Protein AF-A0A739DFN8-F1 (afdb_monomer_lite)

Radius of gyration: 15.84 Å; chains: 1; bounding box: 32×19×42 Å

Organism: Salmonella montevideo (NCBI:txid115981)

Secondary structure (DSSP, 8-state):
----TTS-HHHHHHHH----TT----GGGGS--SS-----

Structure (mmCIF, N/CA/C/O backbone):
data_AF-A0A739DFN8-F1
#
_entry.id   AF-A0A739DFN8-F1
#
loop_
_atom_site.group_PDB
_atom_site.id
_atom_site.type_symbol
_atom_site.label_atom_id
_atom_site.label_alt_id
_atom_site.label_comp_id
_atom_site.label_asym_id
_atom_site.label_entity_id
_atom_site.label_seq_id
_atom_site.pdbx_PDB_ins_code
_atom_site.Cartn_x
_atom_site.Cartn_y
_atom_site.Cart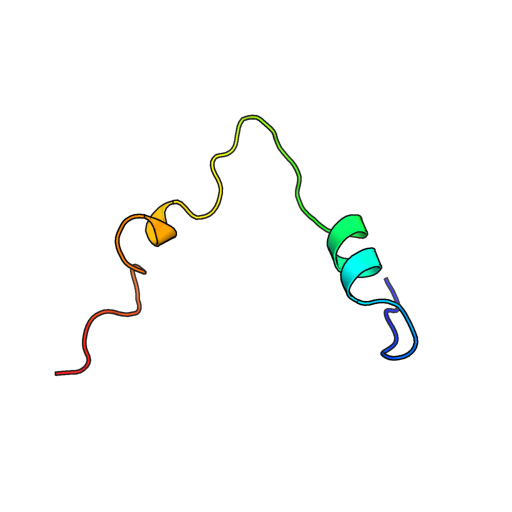n_z
_atom_site.occupancy
_atom_site.B_iso_or_equiv
_atom_site.auth_seq_id
_atom_site.auth_comp_id
_atom_site.auth_asym_id
_atom_site.auth_atom_id
_atom_site.pdbx_PDB_model_num
ATOM 1 N N . PHE A 1 1 ? 11.397 -5.099 -8.968 1.00 88.81 1 PHE A N 1
ATOM 2 C CA . PHE A 1 1 ? 11.300 -3.817 -9.694 1.00 88.81 1 PHE A CA 1
ATOM 3 C C . PHE A 1 1 ? 12.634 -3.075 -9.829 1.00 88.81 1 PHE A C 1
ATOM 5 O O . PHE A 1 1 ? 12.607 -1.951 -10.294 1.00 88.81 1 PHE A O 1
ATOM 12 N N . ASN A 1 2 ? 13.786 -3.697 -9.508 1.00 91.69 2 ASN A N 1
ATOM 13 C CA . ASN A 1 2 ? 15.114 -3.062 -9.589 1.00 91.69 2 ASN A CA 1
ATOM 14 C C . ASN A 1 2 ? 15.222 -1.737 -8.808 1.00 91.69 2 ASN A C 1
ATOM 16 O O . ASN A 1 2 ? 15.769 -0.766 -9.313 1.00 91.69 2 ASN A O 1
ATOM 20 N N . TYR A 1 3 ? 14.680 -1.721 -7.586 1.00 95.25 3 TYR A N 1
ATOM 21 C CA . TYR A 1 3 ? 14.756 -0.553 -6.715 1.00 95.25 3 TYR A CA 1
ATOM 22 C C . TYR A 1 3 ? 16.209 -0.267 -6.315 1.00 95.25 3 TYR A C 1
ATOM 24 O O . TYR A 1 3 ? 16.919 -1.175 -5.872 1.00 95.25 3 TYR A O 1
ATOM 32 N N . SER A 1 4 ? 16.625 0.992 -6.425 1.00 93.25 4 SER A N 1
ATOM 33 C CA . SER A 1 4 ? 17.916 1.490 -5.939 1.00 93.25 4 SER A CA 1
ATOM 34 C C . SER A 1 4 ? 17.725 2.499 -4.807 1.00 93.25 4 SER A C 1
ATOM 36 O O . SER A 1 4 ? 16.754 3.243 -4.785 1.00 93.25 4 SER A O 1
ATOM 38 N N . LEU A 1 5 ? 18.689 2.594 -3.885 1.00 91.31 5 LEU A N 1
ATOM 39 C CA . LEU A 1 5 ? 18.656 3.575 -2.786 1.00 91.31 5 LEU A CA 1
ATOM 40 C C . LEU A 1 5 ? 18.698 5.038 -3.261 1.00 91.31 5 LEU A C 1
ATOM 42 O O . LEU A 1 5 ? 18.389 5.936 -2.484 1.00 91.31 5 LEU A O 1
ATOM 46 N N . ASN A 1 6 ? 19.075 5.270 -4.521 1.00 92.38 6 ASN A N 1
ATOM 47 C CA . ASN A 1 6 ? 19.037 6.591 -5.151 1.00 92.38 6 ASN A CA 1
ATOM 48 C C . ASN A 1 6 ? 17.642 6.953 -5.697 1.00 92.38 6 ASN A C 1
ATOM 50 O O . ASN A 1 6 ? 17.442 8.068 -6.173 1.00 92.38 6 ASN A O 1
ATOM 54 N N . GLU A 1 7 ? 16.691 6.019 -5.663 1.00 93.19 7 GLU A N 1
ATOM 55 C CA . GLU A 1 7 ? 15.297 6.235 -6.044 1.00 93.19 7 GLU A CA 1
ATOM 56 C C . GLU A 1 7 ? 14.448 6.570 -4.811 1.00 93.19 7 GLU A C 1
ATOM 58 O O . GLU A 1 7 ? 14.812 6.286 -3.670 1.00 93.19 7 GLU A O 1
ATOM 63 N N . ASN A 1 8 ? 13.286 7.191 -5.022 1.00 96.12 8 ASN A N 1
ATOM 64 C CA . ASN A 1 8 ? 12.388 7.524 -3.921 1.00 96.12 8 ASN A CA 1
ATOM 65 C C . ASN A 1 8 ? 11.674 6.264 -3.406 1.00 96.12 8 ASN A C 1
ATOM 67 O O . ASN A 1 8 ? 10.800 5.713 -4.078 1.00 96.12 8 ASN A O 1
ATOM 71 N N . TYR A 1 9 ? 12.004 5.851 -2.182 1.00 96.69 9 TYR A N 1
ATOM 72 C CA . TYR A 1 9 ? 11.395 4.692 -1.531 1.00 96.69 9 TYR A CA 1
ATOM 73 C C . TYR A 1 9 ? 9.868 4.786 -1.413 1.00 96.69 9 TYR A C 1
ATOM 75 O O . TYR A 1 9 ? 9.176 3.797 -1.633 1.00 96.69 9 TYR A O 1
ATOM 83 N N . ASN A 1 10 ? 9.320 5.969 -1.120 1.00 97.25 10 ASN A N 1
ATOM 84 C CA . ASN A 1 10 ? 7.873 6.134 -0.974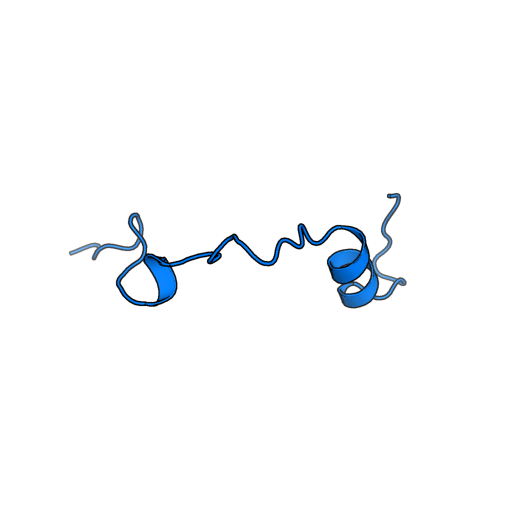 1.00 97.25 10 ASN A CA 1
ATOM 85 C C . ASN A 1 10 ? 7.151 5.938 -2.311 1.00 97.25 10 ASN A C 1
ATOM 87 O O . ASN A 1 10 ? 6.113 5.290 -2.345 1.00 97.25 10 ASN A O 1
ATOM 91 N N . SER A 1 11 ? 7.735 6.397 -3.423 1.00 96.50 11 SER A N 1
ATOM 92 C CA . SER A 1 11 ? 7.182 6.134 -4.759 1.00 96.50 11 SER A CA 1
ATOM 93 C C . SER A 1 11 ? 7.195 4.645 -5.104 1.00 96.50 11 SER A C 1
ATOM 95 O O . SER A 1 11 ? 6.288 4.154 -5.773 1.00 96.50 11 SER A O 1
ATOM 97 N N . PHE A 1 12 ? 8.202 3.910 -4.627 1.00 97.38 12 PHE A N 1
ATOM 98 C CA . PHE A 1 12 ? 8.235 2.459 -4.762 1.00 97.38 12 PHE A CA 1
ATOM 99 C C . PHE A 1 12 ? 7.164 1.773 -3.898 1.00 97.38 12 PHE A C 1
ATOM 101 O O . PHE A 1 12 ? 6.491 0.862 -4.380 1.00 97.38 12 PHE A O 1
ATOM 108 N N . CYS A 1 13 ? 6.960 2.237 -2.660 1.00 97.62 13 CYS A N 1
ATOM 109 C CA . CYS A 1 13 ? 5.870 1.775 -1.801 1.00 97.62 13 CYS A CA 1
ATOM 110 C C . CYS A 1 13 ? 4.511 1.990 -2.471 1.00 97.62 13 CYS A C 1
ATOM 112 O O . CYS A 1 13 ? 3.764 1.029 -2.597 1.00 97.62 13 CYS A O 1
ATOM 114 N N . ASP A 1 14 ? 4.224 3.191 -2.980 1.00 97.88 14 ASP A N 1
ATOM 115 C CA . ASP A 1 14 ? 2.960 3.501 -3.664 1.00 97.88 14 ASP A CA 1
ATOM 116 C C . ASP A 1 14 ? 2.721 2.618 -4.895 1.00 97.88 14 ASP A C 1
ATOM 118 O O . ASP A 1 14 ? 1.579 2.265 -5.199 1.00 97.88 14 ASP A O 1
ATOM 122 N N . PHE A 1 15 ? 3.801 2.282 -5.610 1.00 97.75 15 PHE A N 1
ATOM 123 C CA . PHE A 1 15 ? 3.775 1.429 -6.792 1.00 97.75 15 PHE A CA 1
ATOM 124 C C . PHE A 1 15 ? 3.402 -0.027 -6.460 1.00 97.75 15 PHE A C 1
ATOM 126 O O . PHE A 1 15 ? 2.710 -0.667 -7.251 1.00 97.75 15 PHE A O 1
ATOM 133 N N . ILE A 1 16 ? 3.849 -0.554 -5.313 1.00 97.12 16 ILE A N 1
ATOM 134 C CA . ILE A 1 16 ? 3.615 -1.955 -4.920 1.00 97.12 16 ILE A CA 1
ATOM 135 C C . ILE A 1 16 ? 2.550 -2.128 -3.830 1.00 97.12 16 ILE A C 1
ATOM 137 O O . ILE A 1 16 ? 2.209 -3.257 -3.474 1.00 97.12 16 ILE A O 1
ATOM 141 N N . GLU A 1 17 ? 2.025 -1.032 -3.285 1.00 98.00 17 GLU A N 1
ATOM 142 C CA . GLU A 1 17 ? 1.005 -1.047 -2.245 1.00 98.00 17 GLU A CA 1
ATOM 143 C C . GLU A 1 17 ? -0.244 -1.789 -2.731 1.00 98.00 17 GLU A C 1
ATOM 145 O O . GLU A 1 17 ? -0.864 -1.446 -3.741 1.00 98.00 17 GLU A O 1
ATOM 150 N N . PHE A 1 18 ? -0.649 -2.805 -1.972 1.00 98.19 18 PHE A N 1
ATOM 151 C CA . PHE A 1 18 ? -1.920 -3.472 -2.189 1.00 98.19 18 PHE A CA 1
ATOM 152 C C . PHE A 1 18 ? -3.053 -2.562 -1.700 1.00 98.19 18 PHE A C 1
ATOM 154 O O . PHE A 1 18 ? -3.218 -2.374 -0.498 1.00 98.19 18 PHE A O 1
ATOM 161 N N . LYS A 1 19 ? -3.836 -2.006 -2.630 1.00 97.56 19 LYS A N 1
ATOM 162 C CA . LYS A 1 19 ? -4.953 -1.090 -2.349 1.00 97.56 19 LYS A CA 1
ATOM 163 C C . LYS A 1 19 ? -6.285 -1.795 -2.563 1.00 97.56 19 LYS A C 1
ATOM 165 O O . LYS A 1 19 ? -6.498 -2.402 -3.611 1.00 97.56 19 LYS A O 1
ATOM 170 N N . HIS A 1 20 ? -7.182 -1.711 -1.582 1.00 97.69 20 HIS A N 1
ATOM 171 C CA . HIS A 1 20 ? -8.524 -2.274 -1.699 1.00 97.69 20 HIS A CA 1
ATOM 172 C C . HIS A 1 20 ? -9.503 -1.626 -0.712 1.00 97.69 20 HIS A C 1
ATOM 174 O O . HIS A 1 20 ? -9.322 -1.742 0.499 1.00 97.69 20 HIS A O 1
ATOM 180 N N . ASP A 1 21 ? -10.583 -1.028 -1.219 1.00 98.00 21 ASP A N 1
ATOM 181 C CA . ASP A 1 21 ? -11.533 -0.258 -0.397 1.00 98.00 21 ASP A CA 1
ATOM 182 C C . ASP A 1 21 ? -12.306 -1.125 0.607 1.00 98.00 21 ASP A C 1
ATOM 184 O O . ASP A 1 21 ? -12.638 -0.682 1.704 1.00 98.00 21 ASP A O 1
ATOM 188 N N . ASN A 1 22 ? -12.549 -2.396 0.271 1.00 98.12 22 ASN A N 1
ATOM 189 C CA . ASN A 1 22 ? -13.317 -3.307 1.131 1.00 98.12 22 ASN A CA 1
ATOM 190 C C . ASN A 1 22 ? -12.448 -4.134 2.096 1.00 98.12 22 ASN A C 1
ATOM 192 O O . ASN A 1 22 ? -12.912 -5.148 2.616 1.00 98.12 22 ASN A O 1
ATOM 196 N N . ILE A 1 23 ? -11.181 -3.760 2.307 1.00 97.81 23 ILE A N 1
ATOM 197 C CA . ILE A 1 23 ? -10.292 -4.443 3.256 1.00 97.81 23 ILE A CA 1
ATOM 198 C C . ILE A 1 23 ? -9.862 -3.458 4.341 1.00 97.81 23 ILE A C 1
ATOM 200 O O . ILE A 1 23 ? -9.117 -2.515 4.095 1.00 97.81 23 ILE A O 1
ATOM 204 N N . ILE A 1 24 ? -10.279 -3.728 5.580 1.00 97.62 24 ILE A N 1
ATOM 205 C CA . ILE A 1 24 ? -9.790 -2.998 6.752 1.00 97.62 24 ILE A CA 1
ATOM 206 C C . ILE A 1 24 ? -8.439 -3.598 7.147 1.00 97.62 24 ILE A C 1
ATOM 208 O O . ILE A 1 24 ? -8.362 -4.654 7.778 1.00 97.62 24 ILE A O 1
ATOM 212 N N . MET A 1 25 ? -7.359 -2.939 6.738 1.00 97.69 25 MET A N 1
ATOM 213 C CA . MET A 1 25 ? -6.001 -3.439 6.943 1.00 97.69 25 MET A CA 1
ATOM 214 C C . MET A 1 25 ? -5.548 -3.328 8.406 1.00 97.69 25 MET A C 1
ATOM 216 O O . MET A 1 25 ? -5.808 -2.336 9.088 1.00 97.69 25 MET A O 1
ATOM 220 N N . ASN A 1 26 ? -4.788 -4.332 8.858 1.00 95.44 26 ASN A N 1
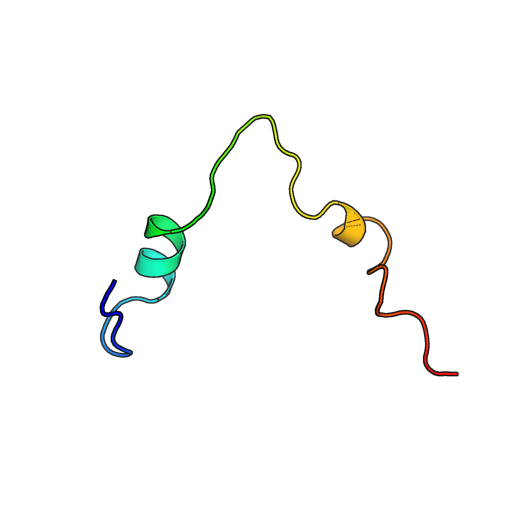ATOM 221 C CA . ASN A 1 26 ? -4.027 -4.318 10.113 1.00 95.44 26 ASN A CA 1
ATOM 222 C C . ASN A 1 26 ? -4.852 -3.973 11.374 1.00 95.44 26 ASN A C 1
ATOM 224 O O . ASN A 1 26 ? -4.466 -3.119 12.169 1.00 95.44 26 ASN A O 1
ATOM 228 N N . THR A 1 27 ? -5.990 -4.634 11.588 1.00 96.88 27 THR A N 1
ATOM 229 C CA . THR A 1 27 ? -6.894 -4.351 12.722 1.00 96.88 27 THR A CA 1
ATOM 230 C C . THR A 1 27 ? -6.302 -4.659 14.103 1.00 96.88 27 THR A C 1
ATOM 232 O O . THR A 1 27 ? -6.767 -4.110 15.103 1.00 96.88 27 THR A O 1
ATOM 235 N N . SER A 1 28 ? -5.231 -5.457 14.184 1.00 95.00 28 SER A N 1
ATOM 236 C CA . SER A 1 28 ? -4.483 -5.682 15.431 1.00 95.00 28 SER A CA 1
ATOM 237 C C . SER A 1 28 ? -3.915 -4.382 16.019 1.00 95.00 28 SER A C 1
ATOM 239 O O . SER A 1 28 ? -3.746 -4.286 17.233 1.00 95.00 28 SER A O 1
ATOM 241 N N . ARG A 1 29 ? -3.724 -3.337 15.194 1.00 94.06 29 ARG A N 1
ATOM 242 C CA . ARG A 1 29 ? -3.319 -1.989 15.630 1.00 94.06 29 ARG A CA 1
ATOM 243 C C . ARG A 1 29 ? -4.282 -1.333 16.622 1.00 94.06 29 ARG A C 1
ATOM 245 O O . ARG A 1 29 ? -3.874 -0.434 17.345 1.00 94.06 29 ARG A O 1
ATOM 252 N N . PHE A 1 30 ? -5.554 -1.733 16.615 1.00 95.12 30 PHE A N 1
ATOM 253 C CA . PHE A 1 30 ? -6.581 -1.196 17.512 1.00 95.12 30 PHE A CA 1
ATOM 254 C C . PHE A 1 30 ? -6.702 -2.000 18.812 1.00 95.12 30 PHE A C 1
ATOM 256 O O . PHE A 1 30 ? -7.454 -1.614 19.701 1.00 95.12 30 PHE A O 1
ATOM 263 N N . THR A 1 31 ? -5.996 -3.129 18.916 1.00 91.81 31 THR A N 1
ATOM 264 C CA . THR A 1 31 ? -6.001 -3.994 20.098 1.00 91.81 31 THR A CA 1
ATOM 265 C C . THR A 1 31 ? -4.566 -4.247 20.551 1.00 91.81 31 THR A C 1
ATOM 267 O O . THR A 1 31 ? -3.953 -3.392 21.181 1.00 91.81 31 THR A O 1
ATOM 270 N N . GLN A 1 32 ? -4.005 -5.403 20.221 1.00 92.12 32 GLN A N 1
ATOM 271 C CA . GLN A 1 32 ? -2.623 -5.754 20.486 1.00 92.12 32 GLN A CA 1
ATOM 272 C C . GLN A 1 32 ? -2.117 -6.640 19.351 1.00 92.12 32 GLN A C 1
ATOM 274 O O . GLN A 1 32 ? -2.867 -7.445 18.792 1.00 92.12 32 GLN A O 1
ATOM 279 N N . SER A 1 33 ? -0.824 -6.537 19.042 1.00 92.88 33 SER A N 1
ATOM 280 C CA . SER A 1 33 ? -0.161 -7.538 18.207 1.00 92.88 33 SER A CA 1
ATOM 281 C C . SER A 1 33 ? -0.348 -8.926 18.818 1.00 92.88 33 SER A C 1
ATOM 283 O O . SER A 1 33 ? -0.117 -9.130 20.010 1.00 92.88 33 SER A O 1
ATOM 285 N N . SER A 1 34 ? -0.716 -9.900 17.990 1.00 92.50 34 SER A N 1
ATOM 286 C CA . SER A 1 34 ? -0.922 -11.283 18.426 1.00 92.50 34 SER A CA 1
ATOM 287 C C . SER A 1 34 ? 0.365 -11.964 18.913 1.00 92.50 34 SER A C 1
ATOM 289 O O . SER A 1 34 ? 0.286 -13.020 19.531 1.00 92.50 34 SER A O 1
ATOM 291 N N . TRP A 1 35 ? 1.53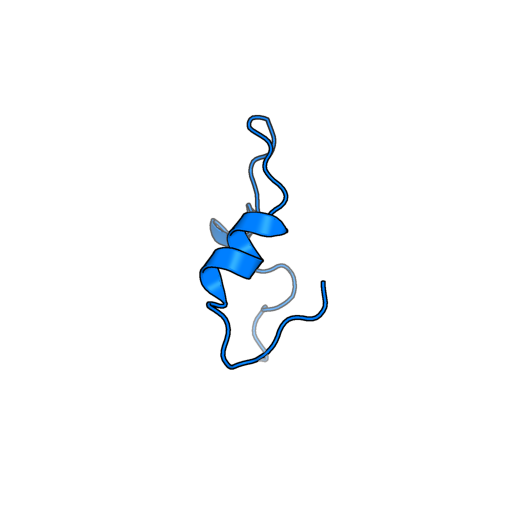0 -11.355 18.659 1.00 89.88 35 TRP A N 1
ATOM 292 C CA . TRP A 1 35 ? 2.854 -11.907 18.965 1.00 89.88 35 TRP A CA 1
ATOM 293 C C . TRP A 1 35 ? 3.649 -11.069 19.970 1.00 89.88 35 TRP A C 1
ATOM 295 O O . TRP A 1 35 ? 4.502 -11.604 20.668 1.00 89.88 35 TRP A O 1
ATOM 305 N N . ALA A 1 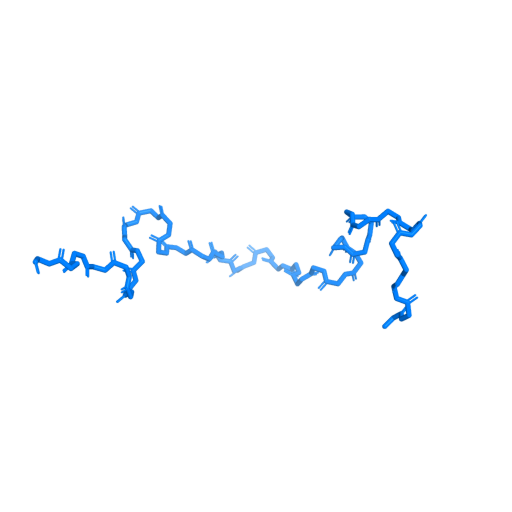36 ? 3.366 -9.767 20.091 1.00 79.62 36 ALA A N 1
ATOM 306 C CA . ALA A 1 36 ? 4.060 -8.886 21.036 1.00 79.62 36 ALA A CA 1
ATOM 307 C C . ALA A 1 36 ? 3.349 -8.845 22.400 1.00 79.62 36 ALA A C 1
ATOM 309 O O . ALA A 1 36 ? 2.989 -7.777 22.903 1.00 79.62 36 ALA A O 1
ATOM 310 N N . ARG A 1 37 ? 3.104 -10.018 22.993 1.00 67.25 37 ARG A N 1
ATOM 311 C CA . ARG A 1 37 ? 2.654 -10.115 24.385 1.00 67.25 37 ARG A CA 1
ATOM 312 C C . ARG A 1 37 ? 3.853 -10.339 25.299 1.00 67.25 37 ARG A C 1
ATOM 314 O O . ARG A 1 37 ? 4.570 -11.312 25.122 1.00 67.25 37 ARG A O 1
ATOM 321 N N . HIS A 1 38 ? 4.030 -9.389 26.224 1.00 61.19 38 HIS A N 1
ATOM 322 C CA . HIS A 1 38 ? 4.816 -9.433 27.462 1.00 61.19 38 HIS A CA 1
ATOM 323 C C . HIS A 1 38 ? 5.755 -10.642 27.607 1.00 61.19 38 HIS A C 1
ATOM 325 O O . HIS A 1 38 ? 5.335 -11.710 28.045 1.00 61.19 38 HIS A O 1
ATOM 331 N N . VAL A 1 39 ? 7.045 -10.429 27.333 1.00 60.09 39 VAL A N 1
ATOM 332 C CA . VAL A 1 39 ? 8.101 -11.141 28.063 1.00 60.09 39 VAL A CA 1
ATOM 333 C C . VAL A 1 39 ? 8.009 -10.656 29.510 1.00 60.09 39 VAL A C 1
ATOM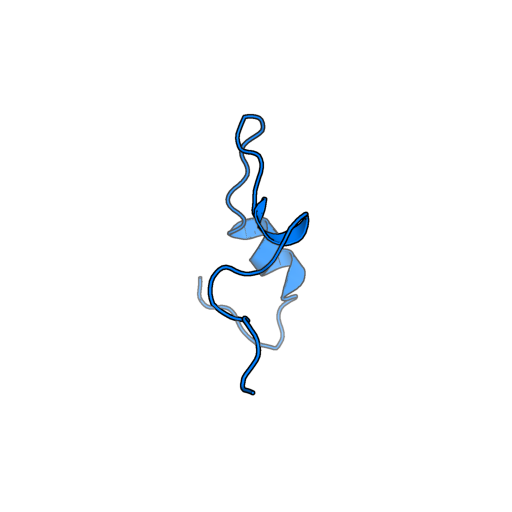 335 O O . VAL A 1 39 ? 8.367 -9.515 29.802 1.00 60.09 39 VAL A O 1
ATOM 338 N N . SER A 1 40 ? 7.390 -11.471 30.364 1.00 54.50 40 SER A N 1
ATOM 339 C CA . SER A 1 40 ? 7.537 -11.399 31.821 1.00 54.50 40 SER A CA 1
ATOM 340 C C . SER A 1 40 ? 8.951 -11.782 32.225 1.00 54.50 40 SER A C 1
ATOM 342 O O . SER A 1 40 ? 9.435 -12.779 31.639 1.00 54.50 40 SER A O 1
#

Sequence (40 aa):
FNYSLNENYNSFCDFIEFKHDNIIMNTSRFTQSSWARHVS

pLDDT: mean 91.48, std 10.92, range [54.5, 98.19]

Foldseek 3Di:
DPDDPVDDPVVVCVVPPDDDPPDPPDCCVVPHDPPPPDPD

InterPro domains:
  IPR057545 Protein-arginine N-acetylglucosaminyltransferase SseK/NleB [PF24688] (1-35)